Protein AF-A0A353GSW2-F1 (afdb_monomer_lite)

Structure (mmCIF, N/CA/C/O backbone):
data_AF-A0A353GSW2-F1
#
_entry.id   AF-A0A353GSW2-F1
#
loop_
_atom_site.group_PDB
_atom_site.id
_atom_site.type_symbol
_atom_site.label_atom_id
_atom_site.label_alt_id
_atom_site.label_comp_id
_atom_site.label_asym_id
_atom_site.label_entity_id
_atom_site.label_seq_id
_atom_site.pdbx_PDB_ins_code
_atom_site.Cartn_x
_atom_site.Cartn_y
_atom_site.Cartn_z
_atom_site.occupancy
_atom_site.B_iso_or_equiv
_atom_site.auth_seq_id
_atom_site.auth_comp_id
_atom_site.auth_asym_id
_atom_site.auth_atom_id
_atom_site.pdbx_PDB_model_num
ATOM 1 N N . MET A 1 1 ? 4.382 -0.760 11.110 1.00 91.50 1 MET A N 1
ATOM 2 C CA . MET A 1 1 ? 3.848 0.198 10.120 1.00 91.50 1 MET A CA 1
ATOM 3 C C . MET A 1 1 ? 2.797 1.044 10.808 1.00 91.50 1 MET A C 1
ATOM 5 O O . MET A 1 1 ? 1.935 0.463 11.454 1.00 91.50 1 MET A O 1
ATOM 9 N N . ILE A 1 2 ? 2.874 2.368 10.668 1.00 92.88 2 ILE A N 1
ATOM 10 C CA . ILE A 1 2 ? 1.836 3.301 11.126 1.00 92.88 2 ILE A CA 1
ATOM 11 C C . ILE A 1 2 ? 1.197 3.886 9.869 1.00 92.88 2 ILE A C 1
ATOM 13 O O . ILE A 1 2 ? 1.878 4.546 9.087 1.00 92.88 2 ILE A O 1
ATOM 17 N N . THR A 1 3 ? -0.070 3.574 9.614 1.00 92.00 3 THR A N 1
ATOM 18 C CA . THR A 1 3 ? -0.792 4.050 8.422 1.00 92.00 3 THR A CA 1
ATOM 19 C C . THR A 1 3 ? -2.297 3.857 8.588 1.00 92.00 3 THR A C 1
ATOM 21 O O . THR A 1 3 ? -2.741 3.254 9.563 1.00 92.00 3 THR A O 1
ATOM 24 N N . LYS A 1 4 ? -3.085 4.351 7.632 1.00 92.94 4 LYS A N 1
ATOM 25 C CA . LYS A 1 4 ? -4.539 4.212 7.592 1.00 92.94 4 LYS A CA 1
ATOM 26 C C . LYS A 1 4 ? -4.962 3.641 6.239 1.00 92.94 4 LYS A C 1
ATOM 28 O O . LYS A 1 4 ? -4.597 4.182 5.197 1.00 92.94 4 LYS A O 1
ATOM 33 N N . VAL A 1 5 ? -5.717 2.548 6.260 1.00 94.38 5 VAL A N 1
ATOM 34 C CA . VAL A 1 5 ? -6.261 1.874 5.068 1.00 94.38 5 VAL A CA 1
ATOM 35 C C . VAL A 1 5 ? -7.785 1.825 5.133 1.00 94.38 5 VAL A C 1
ATOM 37 O O . VAL A 1 5 ? -8.369 2.009 6.198 1.00 94.38 5 VAL A O 1
ATOM 40 N N . GLY A 1 6 ? -8.447 1.575 4.011 1.00 93.69 6 GLY A N 1
ATOM 41 C CA . GLY A 1 6 ? -9.893 1.388 3.972 1.00 93.69 6 GLY A CA 1
ATOM 42 C C . GLY A 1 6 ? -10.339 0.011 4.480 1.00 93.69 6 GLY A C 1
ATOM 43 O O . GLY A 1 6 ? -9.556 -0.945 4.597 1.00 93.69 6 GLY A O 1
ATOM 44 N N . LEU A 1 7 ? -11.635 -0.112 4.758 1.00 93.75 7 LEU A N 1
ATOM 45 C CA . LEU A 1 7 ? -12.351 -1.385 4.891 1.00 93.75 7 LEU A CA 1
ATOM 46 C C . LEU A 1 7 ? -12.691 -1.959 3.506 1.00 93.75 7 LEU A C 1
ATOM 48 O O . LEU A 1 7 ? -13.851 -2.180 3.172 1.00 93.75 7 LEU A O 1
ATOM 52 N N . ASP A 1 8 ? -11.665 -2.182 2.690 1.00 94.25 8 ASP A N 1
ATOM 53 C CA . ASP A 1 8 ? -11.781 -2.762 1.355 1.00 94.25 8 ASP A CA 1
ATOM 54 C C . ASP A 1 8 ? -10.712 -3.838 1.102 1.00 94.25 8 ASP A C 1
ATOM 56 O O . ASP A 1 8 ? -9.798 -4.054 1.907 1.00 94.25 8 ASP A O 1
ATOM 60 N N . LEU A 1 9 ? -10.830 -4.509 -0.049 1.00 95.62 9 LEU A N 1
ATOM 61 C CA . LEU A 1 9 ? -9.932 -5.586 -0.471 1.00 95.62 9 LEU A CA 1
ATOM 62 C C . LEU A 1 9 ? -8.466 -5.130 -0.572 1.00 95.62 9 LEU A C 1
ATOM 64 O O . LEU A 1 9 ? -7.550 -5.909 -0.301 1.00 95.62 9 LEU A O 1
ATOM 68 N N . PHE A 1 10 ? -8.227 -3.872 -0.951 1.00 94.75 10 PHE A N 1
ATOM 69 C CA . PHE A 1 10 ? -6.877 -3.320 -1.045 1.00 94.75 10 PHE A CA 1
ATOM 70 C C . PHE A 1 10 ? -6.256 -3.149 0.342 1.00 94.75 10 PHE A C 1
ATOM 72 O O . PHE A 1 10 ? -5.092 -3.498 0.538 1.00 94.75 10 PHE A O 1
ATOM 79 N N . GLY A 1 11 ? -7.038 -2.687 1.319 1.00 94.62 11 GLY A N 1
ATOM 80 C CA . GLY A 1 11 ? -6.619 -2.568 2.711 1.00 94.62 11 GLY A CA 1
ATOM 81 C C . GLY A 1 11 ? -6.335 -3.928 3.345 1.00 94.62 11 GLY A C 1
ATOM 82 O O . GLY A 1 11 ? -5.317 -4.088 4.023 1.00 94.62 11 GLY A O 1
ATOM 83 N N . ASP A 1 12 ? -7.176 -4.929 3.069 1.00 96.31 12 ASP A N 1
ATOM 84 C CA . ASP A 1 12 ? -6.954 -6.310 3.516 1.00 96.31 12 ASP A CA 1
ATOM 85 C C . ASP A 1 12 ? -5.656 -6.888 2.937 1.00 96.31 12 ASP A C 1
ATOM 87 O O . ASP A 1 12 ? -4.830 -7.435 3.673 1.00 96.31 12 ASP A O 1
ATOM 91 N N . SER A 1 13 ? -5.439 -6.712 1.630 1.00 96.56 13 SER A N 1
ATOM 92 C CA . SER A 1 13 ? -4.226 -7.157 0.938 1.00 96.56 13 SER A CA 1
ATOM 93 C C . SER A 1 13 ? -2.9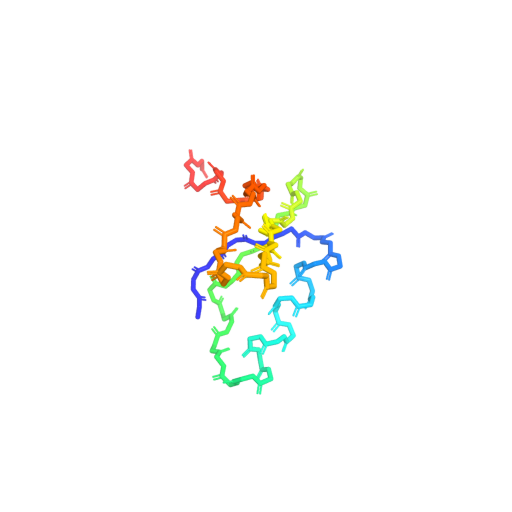71 -6.453 1.468 1.00 96.56 13 SER A C 1
ATOM 95 O O . SER A 1 13 ? -1.955 -7.100 1.727 1.00 96.56 13 SER A O 1
ATOM 97 N N . ALA A 1 14 ? -3.043 -5.142 1.719 1.00 95.06 14 ALA A N 1
ATOM 98 C CA . ALA A 1 14 ? -1.942 -4.377 2.298 1.00 95.06 14 ALA A CA 1
ATOM 99 C C . ALA A 1 14 ? -1.551 -4.905 3.688 1.00 95.06 14 ALA A C 1
ATOM 101 O O . ALA A 1 14 ? -0.376 -5.180 3.932 1.00 95.06 14 ALA A O 1
ATOM 102 N N . ILE A 1 15 ? -2.522 -5.122 4.583 1.00 96.44 15 ILE A N 1
ATOM 103 C CA . ILE A 1 15 ? -2.269 -5.679 5.923 1.00 96.44 15 ILE A CA 1
ATOM 104 C C . ILE A 1 15 ? -1.707 -7.102 5.831 1.00 96.44 15 ILE A C 1
ATOM 106 O O . ILE A 1 15 ? -0.777 -7.439 6.566 1.00 96.44 15 ILE A O 1
ATOM 110 N N . TYR A 1 16 ? -2.250 -7.936 4.941 1.00 97.38 16 TYR A N 1
ATOM 111 C CA . TYR A 1 16 ? -1.755 -9.293 4.717 1.00 97.38 16 TYR A CA 1
ATOM 112 C C . TYR A 1 16 ? -0.282 -9.293 4.289 1.00 97.38 16 TYR A C 1
ATOM 114 O O . TYR A 1 16 ? 0.527 -9.999 4.892 1.00 97.38 16 TYR A O 1
ATOM 122 N N . ASN A 1 17 ? 0.083 -8.460 3.313 1.00 96.88 17 ASN A N 1
ATOM 123 C CA . ASN A 1 17 ? 1.459 -8.352 2.833 1.00 96.88 17 ASN A CA 1
ATOM 124 C C . ASN A 1 17 ? 2.404 -7.843 3.929 1.00 96.88 17 ASN A C 1
ATOM 126 O O . ASN A 1 17 ? 3.468 -8.421 4.122 1.00 96.88 17 ASN A O 1
ATOM 130 N N . LEU A 1 18 ? 1.998 -6.839 4.715 1.00 96.81 18 LEU A N 1
ATOM 131 C CA . LEU A 1 18 ? 2.796 -6.367 5.854 1.00 96.81 18 LEU A CA 1
ATOM 132 C C . LEU A 1 18 ? 3.066 -7.494 6.863 1.00 96.81 18 LEU A C 1
ATOM 134 O O . LEU A 1 18 ? 4.204 -7.678 7.288 1.00 96.81 18 LEU A O 1
ATOM 138 N N . LYS A 1 19 ? 2.045 -8.288 7.210 1.00 96.75 19 LYS A N 1
ATOM 139 C CA . LYS A 1 19 ? 2.204 -9.433 8.120 1.00 96.75 19 LYS A CA 1
ATOM 140 C C . LYS A 1 19 ? 3.102 -10.519 7.535 1.00 96.75 19 LYS A C 1
ATOM 142 O O . LYS A 1 19 ? 3.911 -11.083 8.266 1.00 96.75 19 LYS A O 1
ATOM 147 N N . LYS A 1 20 ? 2.967 -10.806 6.237 1.00 97.94 20 LYS A N 1
ATOM 148 C CA . LYS A 1 20 ? 3.806 -11.777 5.522 1.00 97.94 20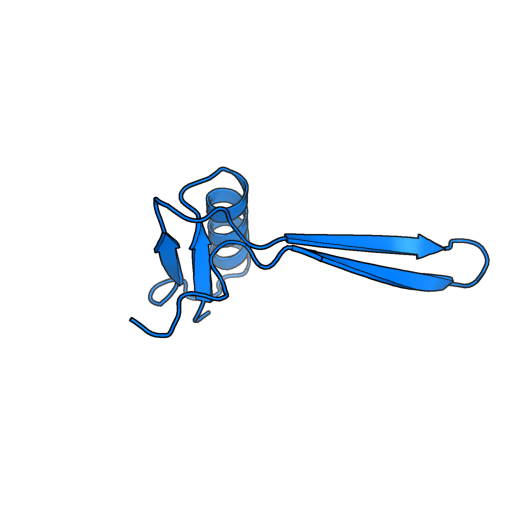 LYS A CA 1
ATOM 149 C C . LYS A 1 20 ? 5.286 -11.391 5.586 1.00 97.94 20 LYS A C 1
ATOM 151 O O . LYS A 1 20 ? 6.122 -12.250 5.838 1.00 97.94 20 LYS A O 1
ATOM 156 N N . GLU A 1 21 ? 5.587 -10.104 5.453 1.00 97.06 21 GLU A N 1
ATOM 157 C CA . GLU A 1 21 ? 6.943 -9.553 5.583 1.00 97.06 21 GLU A CA 1
ATOM 158 C C . GLU A 1 21 ? 7.378 -9.342 7.050 1.00 97.06 21 GLU A C 1
ATOM 160 O O . GLU A 1 21 ? 8.381 -8.689 7.323 1.00 97.06 21 GLU A O 1
ATOM 165 N N . SER A 1 22 ? 6.636 -9.889 8.024 1.00 97.06 22 SER A N 1
ATOM 166 C CA . SER A 1 22 ? 6.899 -9.751 9.467 1.00 97.06 22 SER A CA 1
ATOM 167 C C . SER A 1 22 ? 6.939 -8.299 9.970 1.00 97.06 22 SER A C 1
ATOM 169 O O . SER A 1 22 ? 7.565 -7.997 10.986 1.00 97.06 22 SER A O 1
ATOM 171 N N . ILE A 1 23 ? 6.242 -7.386 9.288 1.00 97.06 23 ILE A N 1
ATOM 172 C CA . ILE A 1 23 ? 6.113 -5.986 9.697 1.00 97.06 23 ILE A CA 1
ATOM 173 C C . ILE A 1 23 ? 4.953 -5.869 10.699 1.00 97.06 23 ILE A C 1
ATOM 175 O O . ILE A 1 23 ? 3.822 -6.236 10.367 1.00 97.06 23 ILE A O 1
ATOM 179 N N . PRO A 1 24 ? 5.165 -5.308 11.907 1.00 96.19 24 PRO A N 1
ATOM 180 C CA . PRO A 1 24 ? 4.091 -5.121 12.880 1.00 96.19 24 PRO A CA 1
ATOM 181 C C . PRO A 1 24 ? 2.968 -4.228 12.338 1.00 96.19 24 PRO A C 1
ATOM 183 O O . PRO A 1 24 ? 3.227 -3.131 11.833 1.00 96.19 24 PRO A O 1
ATOM 186 N N . THR A 1 25 ? 1.718 -4.674 12.477 1.00 95.81 25 THR A N 1
ATOM 187 C CA . THR A 1 25 ? 0.523 -3.968 11.972 1.00 95.81 25 THR A CA 1
ATOM 188 C C . THR A 1 25 ? -0.391 -3.436 13.078 1.00 95.81 25 THR A C 1
ATOM 190 O O . THR A 1 25 ? -1.549 -3.136 12.812 1.00 95.81 25 THR A O 1
ATOM 193 N N . GLN A 1 26 ? 0.089 -3.369 14.322 1.00 96.00 26 GLN A N 1
ATOM 194 C CA . GLN A 1 26 ? -0.702 -2.935 15.484 1.00 96.00 26 GLN A CA 1
ATOM 195 C C . GLN A 1 26 ? -1.178 -1.475 15.388 1.00 96.00 26 GLN A C 1
ATOM 197 O O . GLN A 1 26 ? -2.246 -1.153 15.891 1.00 96.00 26 GLN A O 1
ATOM 202 N N . ASP A 1 27 ? -0.434 -0.639 14.658 1.00 94.56 27 ASP A N 1
ATOM 203 C CA . ASP A 1 27 ? -0.731 0.781 14.436 1.00 94.56 27 ASP A CA 1
ATOM 204 C C . ASP A 1 27 ? -1.284 1.052 13.019 1.00 94.56 27 ASP A C 1
ATOM 206 O O . ASP A 1 27 ? -1.145 2.149 12.471 1.00 94.56 27 ASP A O 1
ATOM 210 N N . VAL A 1 28 ? -1.873 0.032 12.380 1.00 93.69 28 VAL A N 1
ATOM 211 C CA . VAL A 1 28 ? -2.578 0.184 11.100 1.00 93.69 28 VAL A CA 1
ATOM 212 C C . VAL A 1 28 ? -4.060 0.423 11.375 1.00 93.69 28 VAL A C 1
ATOM 214 O O . VAL A 1 28 ? -4.790 -0.485 11.772 1.00 93.69 28 VAL A O 1
ATOM 217 N N . PHE A 1 29 ? -4.509 1.649 11.134 1.00 93.31 29 PHE A N 1
ATOM 218 C CA . PHE A 1 29 ? -5.896 2.067 11.316 1.00 93.31 29 PHE A CA 1
ATOM 219 C C . PHE A 1 29 ? -6.747 1.688 10.102 1.00 93.31 29 PHE A C 1
ATOM 221 O O . PHE A 1 29 ? -6.258 1.678 8.969 1.00 93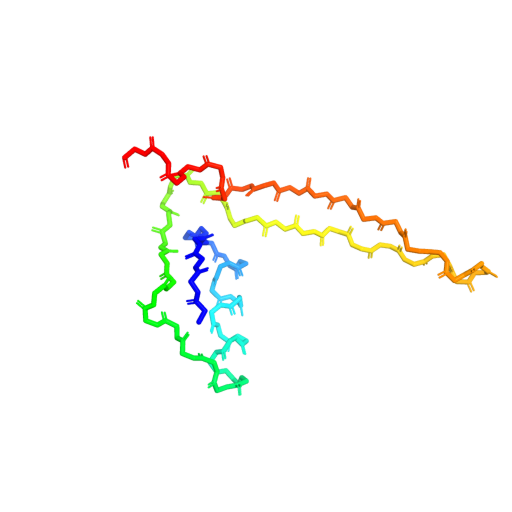.31 29 PHE A O 1
ATOM 228 N N . ARG A 1 30 ? -8.035 1.405 10.326 1.00 92.25 30 ARG A N 1
ATOM 229 C CA . ARG A 1 30 ? -8.989 1.081 9.256 1.00 92.25 30 ARG A CA 1
ATOM 230 C C . ARG A 1 30 ? -10.137 2.084 9.206 1.00 92.25 30 ARG A C 1
ATOM 232 O O . ARG A 1 30 ? -10.685 2.429 10.248 1.00 92.25 30 ARG A O 1
ATOM 239 N N . ASP A 1 31 ? -10.495 2.529 8.006 1.00 91.12 31 ASP A N 1
ATOM 240 C CA . ASP A 1 31 ? -11.566 3.498 7.750 1.00 91.12 31 ASP A CA 1
ATOM 241 C C . ASP A 1 31 ? -12.726 2.861 6.978 1.00 91.12 31 ASP A C 1
ATOM 243 O O . ASP A 1 31 ? -12.522 2.259 5.927 1.00 91.12 31 ASP A O 1
ATOM 247 N N . ALA A 1 32 ? -13.948 2.991 7.492 1.00 90.44 32 ALA A N 1
ATOM 248 C CA . ALA A 1 32 ? -15.153 2.485 6.834 1.00 90.44 32 ALA A CA 1
ATOM 249 C C . ALA A 1 32 ? -15.698 3.421 5.742 1.00 90.44 32 ALA A C 1
ATOM 251 O O . ALA A 1 32 ? -16.476 2.986 4.896 1.00 90.44 32 ALA A O 1
ATOM 252 N N . GLN A 1 33 ? -15.342 4.705 5.789 1.00 88.31 33 GLN A N 1
ATOM 253 C CA . GLN A 1 33 ? -15.877 5.757 4.925 1.00 88.31 33 GLN A CA 1
ATOM 254 C C . GLN A 1 33 ? -14.930 6.095 3.770 1.00 88.31 33 GLN A C 1
ATOM 256 O O . GLN A 1 33 ? -15.387 6.519 2.710 1.00 88.31 33 GLN A O 1
ATOM 261 N N . ALA A 1 34 ? -13.623 5.899 3.956 1.00 89.75 34 ALA A N 1
ATOM 262 C CA . ALA A 1 34 ? -12.614 6.159 2.936 1.00 89.75 34 ALA A CA 1
ATOM 263 C C . ALA A 1 34 ? -11.987 4.865 2.390 1.00 89.75 34 ALA A C 1
ATOM 265 O O . ALA A 1 34 ? -11.588 3.983 3.148 1.00 89.75 34 ALA A O 1
ATOM 266 N N . ALA A 1 35 ? -11.853 4.781 1.063 1.00 91.38 35 ALA A N 1
ATOM 267 C CA . ALA A 1 35 ? -11.158 3.683 0.386 1.00 91.38 35 ALA A CA 1
ATOM 268 C C . ALA A 1 35 ? -9.645 3.706 0.666 1.00 91.38 35 ALA A C 1
ATOM 270 O O . ALA A 1 35 ? -9.080 4.754 0.966 1.00 91.38 35 ALA A O 1
ATOM 271 N N . THR A 1 36 ? -8.950 2.583 0.529 1.00 92.88 36 THR A N 1
ATOM 272 C CA . THR A 1 36 ? -7.488 2.508 0.662 1.00 92.88 36 THR A CA 1
ATOM 273 C C . THR A 1 36 ? -6.798 3.357 -0.408 1.00 92.88 36 THR A C 1
ATOM 275 O O . THR A 1 36 ? -7.169 3.316 -1.578 1.00 92.88 36 THR A O 1
ATOM 278 N N . GLY A 1 37 ? -5.782 4.134 -0.018 1.00 92.31 37 GLY A N 1
ATOM 279 C CA . GLY A 1 37 ? -4.974 4.886 -0.979 1.00 92.31 37 GLY A CA 1
ATOM 280 C C . GLY A 1 37 ? -4.158 3.945 -1.867 1.00 92.31 37 GLY A C 1
ATOM 281 O O . GLY A 1 37 ? -3.555 2.994 -1.370 1.00 92.31 37 GLY A O 1
ATOM 282 N N . THR A 1 38 ? -4.130 4.196 -3.175 1.00 92.06 38 THR A N 1
ATOM 283 C CA . THR A 1 38 ? -3.383 3.370 -4.137 1.00 92.06 38 THR A CA 1
ATOM 284 C C . THR A 1 38 ? -2.514 4.226 -5.046 1.00 92.06 38 THR A C 1
ATOM 286 O O . THR A 1 38 ? -2.847 5.373 -5.352 1.00 92.06 38 THR A O 1
ATOM 289 N N . ALA A 1 39 ? -1.394 3.661 -5.488 1.00 93.19 39 ALA A N 1
ATOM 290 C CA . ALA A 1 39 ? -0.530 4.251 -6.498 1.00 93.19 39 ALA A CA 1
ATOM 291 C C . ALA A 1 39 ? -0.520 3.344 -7.729 1.00 93.19 39 ALA A C 1
ATOM 293 O O . ALA A 1 39 ? -0.191 2.163 -7.622 1.00 93.19 39 ALA A O 1
ATOM 294 N N . LEU A 1 40 ? -0.857 3.894 -8.890 1.00 91.38 40 LEU A N 1
ATOM 295 C CA . LEU A 1 40 ? -0.599 3.242 -10.165 1.00 91.38 40 LEU A CA 1
ATOM 296 C C . LEU A 1 40 ? 0.818 3.614 -10.598 1.00 91.38 40 LEU A C 1
ATOM 298 O O . LEU A 1 40 ? 1.120 4.795 -10.760 1.00 91.38 40 LEU A O 1
ATOM 302 N N . ILE A 1 41 ? 1.670 2.608 -10.777 1.00 94.69 41 ILE A N 1
ATOM 303 C CA . ILE A 1 41 ? 3.041 2.773 -11.259 1.00 94.69 41 ILE A CA 1
ATOM 304 C C . ILE A 1 41 ? 3.111 2.153 -12.652 1.00 94.69 41 ILE A C 1
ATOM 306 O O . ILE A 1 41 ? 2.896 0.953 -12.806 1.00 94.69 41 ILE A O 1
ATOM 310 N N . VAL A 1 42 ? 3.403 2.975 -13.655 1.00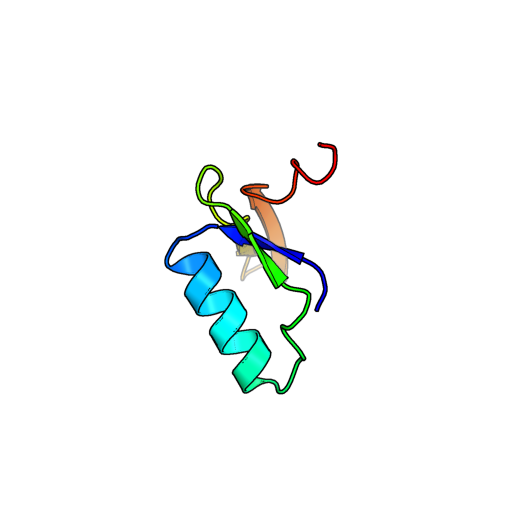 94.75 42 VAL A N 1
ATOM 311 C CA . VAL A 1 42 ? 3.643 2.554 -15.038 1.00 94.75 42 VAL A CA 1
ATOM 312 C C . VAL A 1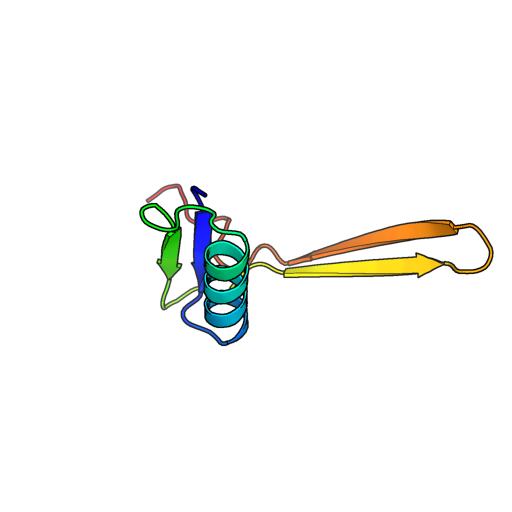 42 ? 5.117 2.768 -15.337 1.00 94.75 42 VAL A C 1
ATOM 314 O O . VAL A 1 42 ? 5.650 3.842 -15.066 1.00 94.75 42 VAL A O 1
ATOM 317 N N . VAL A 1 43 ? 5.778 1.755 -15.886 1.00 94.81 43 VAL A N 1
ATOM 318 C CA . VAL A 1 43 ? 7.170 1.857 -16.329 1.00 94.81 43 VAL A CA 1
ATOM 319 C C . VAL A 1 43 ? 7.167 1.862 -17.847 1.00 94.81 43 VAL A C 1
ATOM 321 O O . VAL A 1 43 ? 6.636 0.942 -18.466 1.00 94.81 43 VAL A O 1
ATOM 324 N N . ASP A 1 44 ? 7.736 2.900 -18.448 1.00 94.69 44 ASP A N 1
ATOM 325 C CA . ASP A 1 44 ? 8.001 2.900 -19.879 1.00 94.69 44 ASP A CA 1
ATOM 326 C C . ASP A 1 44 ? 9.169 1.945 -20.162 1.00 94.69 44 ASP A C 1
ATOM 328 O O . ASP A 1 44 ? 10.303 2.198 -19.753 1.00 94.69 44 ASP A O 1
ATOM 332 N N . GLU A 1 45 ? 8.899 0.832 -20.845 1.00 93.38 45 GLU A N 1
ATOM 333 C CA . GLU A 1 45 ? 9.904 -0.211 -21.094 1.00 93.38 45 GLU A CA 1
ATOM 334 C C . GLU A 1 45 ? 11.067 0.269 -21.975 1.00 93.38 45 GLU A C 1
ATOM 336 O O . GLU A 1 45 ? 12.171 -0.265 -21.886 1.00 93.38 45 GLU A O 1
ATOM 341 N N . SER A 1 46 ? 10.841 1.281 -22.817 1.00 94.44 46 SER A N 1
ATOM 342 C CA . SER A 1 46 ? 11.839 1.763 -23.775 1.00 94.44 46 SER A CA 1
ATOM 343 C C . SER A 1 46 ? 12.850 2.731 -23.158 1.00 94.44 46 SER A C 1
ATOM 345 O O . SER A 1 46 ? 14.025 2.731 -23.522 1.00 94.44 46 SER A O 1
ATOM 347 N N . THR A 1 47 ? 12.404 3.547 -22.206 1.00 95.19 47 THR A N 1
ATOM 348 C CA . THR A 1 47 ? 13.195 4.600 -21.557 1.00 95.19 47 THR A CA 1
ATOM 349 C C . THR A 1 47 ? 13.551 4.268 -20.110 1.00 95.19 47 THR A C 1
ATOM 351 O O . THR A 1 47 ? 14.423 4.918 -19.534 1.00 95.19 47 THR A O 1
ATOM 354 N N . GLY A 1 48 ? 12.883 3.280 -19.505 1.00 92.81 48 GLY A N 1
ATOM 355 C CA . GLY A 1 48 ? 13.002 2.938 -18.088 1.00 92.81 48 GLY A CA 1
ATOM 356 C C . GLY A 1 48 ? 12.391 3.980 -17.145 1.00 92.81 48 GLY A C 1
ATOM 357 O O . GLY A 1 48 ? 12.681 3.964 -15.949 1.00 92.81 48 GLY A O 1
ATOM 358 N N . GLN A 1 49 ? 11.593 4.922 -17.658 1.00 94.06 49 GLN A N 1
ATOM 359 C CA . GLN A 1 49 ? 11.001 5.990 -16.853 1.00 94.06 49 GLN A CA 1
ATOM 360 C C . GLN A 1 49 ? 9.749 5.515 -16.110 1.00 94.06 49 GLN A C 1
ATOM 362 O O . GLN A 1 49 ? 8.855 4.908 -16.696 1.00 94.06 49 GLN A O 1
ATOM 367 N N . ASN A 1 50 ? 9.658 5.862 -14.823 1.00 93.75 50 ASN A N 1
ATOM 368 C CA . ASN A 1 50 ? 8.481 5.593 -14.000 1.00 93.75 50 ASN A CA 1
ATOM 369 C C . ASN A 1 50 ? 7.491 6.761 -14.074 1.00 93.75 50 ASN A C 1
ATOM 371 O O . ASN A 1 50 ? 7.850 7.908 -13.807 1.00 93.75 50 ASN A O 1
ATOM 375 N N . GLN A 1 51 ? 6.227 6.454 -14.337 1.00 93.62 51 GLN A N 1
ATOM 376 C CA . GLN A 1 51 ? 5.092 7.351 -14.163 1.00 93.62 51 GLN A CA 1
ATOM 377 C C . GLN A 1 51 ? 4.255 6.853 -12.989 1.00 93.62 51 GLN A C 1
ATOM 379 O O . GLN A 1 51 ? 3.868 5.687 -12.941 1.00 93.62 51 GLN A O 1
ATOM 384 N N . ILE A 1 52 ? 3.992 7.733 -12.024 1.00 94.56 52 ILE A N 1
ATOM 385 C CA . ILE A 1 52 ? 3.284 7.379 -10.792 1.00 94.56 52 ILE A CA 1
ATOM 386 C C . ILE A 1 52 ? 2.055 8.273 -10.655 1.00 94.56 52 ILE A C 1
ATOM 388 O O . ILE A 1 52 ? 2.178 9.494 -10.566 1.00 94.56 52 ILE A O 1
ATOM 392 N N . LEU A 1 53 ? 0.874 7.659 -10.608 1.00 91.88 53 LEU A N 1
ATOM 393 C CA . LEU A 1 53 ? -0.398 8.323 -10.337 1.00 91.88 53 LEU A CA 1
ATOM 394 C C . LEU A 1 53 ? -0.900 7.917 -8.951 1.00 91.88 53 LEU A C 1
ATOM 396 O O . LEU A 1 53 ? -1.066 6.732 -8.669 1.00 91.88 53 LEU A O 1
ATOM 400 N N . LEU A 1 54 ? -1.163 8.905 -8.097 1.00 90.69 54 LEU A N 1
ATOM 401 C CA . LEU A 1 54 ? -1.588 8.687 -6.716 1.00 90.69 54 LEU A CA 1
ATOM 402 C C . LEU A 1 54 ? -3.089 8.911 -6.534 1.00 90.69 54 LEU A C 1
ATOM 404 O O . LEU A 1 54 ? -3.644 9.918 -6.968 1.00 90.69 54 LEU A O 1
ATOM 408 N N . THR A 1 55 ? -3.718 8.002 -5.796 1.00 90.19 55 THR A N 1
ATOM 409 C CA . THR A 1 55 ? -5.064 8.153 -5.241 1.00 90.19 55 THR A CA 1
ATOM 410 C C . THR A 1 55 ? -4.959 8.096 -3.718 1.00 90.19 55 THR A C 1
ATOM 412 O O . THR A 1 55 ? -4.528 7.099 -3.145 1.00 90.19 55 THR A O 1
ATOM 415 N N . MET A 1 56 ? -5.292 9.195 -3.041 1.00 84.56 56 MET A N 1
ATOM 416 C CA . MET A 1 56 ? -4.969 9.356 -1.614 1.00 84.56 56 MET A CA 1
ATOM 417 C C . MET A 1 56 ? -5.856 8.514 -0.680 1.00 84.56 56 MET A C 1
ATOM 419 O O . MET A 1 56 ? -5.415 8.152 0.407 1.00 84.56 56 MET A O 1
ATOM 423 N N . GLY A 1 57 ? -7.082 8.165 -1.082 1.00 85.69 57 GLY A N 1
ATOM 424 C CA . GLY A 1 57 ? -7.964 7.291 -0.299 1.00 85.69 57 GLY A CA 1
ATOM 425 C C . GLY A 1 57 ? -8.142 7.741 1.161 1.00 85.69 57 GLY A C 1
ATOM 426 O O . GLY A 1 57 ? -8.509 8.884 1.412 1.00 85.69 57 GLY A O 1
ATOM 427 N N . ALA A 1 58 ? -7.867 6.845 2.113 1.00 80.50 58 ALA A N 1
ATOM 428 C CA . ALA A 1 58 ? -7.992 7.021 3.562 1.00 80.50 58 ALA A CA 1
ATOM 429 C C . ALA A 1 58 ? -6.859 7.848 4.196 1.00 80.50 58 ALA A C 1
ATOM 431 O O . ALA A 1 58 ? -6.924 8.187 5.378 1.00 80.50 58 ALA A O 1
ATOM 432 N N . TRP A 1 59 ? -5.839 8.206 3.414 1.00 71.44 59 TRP A N 1
ATOM 433 C CA . TRP A 1 59 ? -4.663 8.950 3.862 1.00 71.44 59 TRP A CA 1
ATOM 434 C C . TRP A 1 59 ? -4.908 10.416 4.293 1.00 71.44 59 TRP A C 1
ATOM 436 O O . TRP A 1 59 ? -4.246 10.854 5.232 1.00 71.44 59 TRP A O 1
ATOM 446 N N . PRO A 1 60 ? -5.814 11.220 3.692 1.00 63.31 60 PRO A N 1
ATOM 447 C CA . PRO A 1 60 ? -5.921 12.643 4.015 1.00 63.31 60 PRO A CA 1
ATOM 448 C C . PRO A 1 60 ? -6.690 12.949 5.315 1.00 63.31 60 PRO A C 1
ATOM 450 O O . PRO A 1 60 ? -6.720 14.101 5.730 1.00 63.31 60 PRO A O 1
ATOM 453 N N . TRP A 1 61 ? -7.270 11.955 5.998 1.00 56.25 61 TRP A N 1
ATOM 454 C CA . TRP A 1 61 ? -8.136 12.159 7.175 1.00 56.25 61 TRP A CA 1
ATOM 455 C C . TRP A 1 61 ? -7.432 11.962 8.528 1.00 56.25 61 TRP A C 1
ATOM 457 O O . TRP A 1 61 ? -8.054 11.509 9.484 1.00 56.25 61 TRP A O 1
ATOM 467 N N . TRP A 1 62 ? -6.133 12.254 8.632 1.00 56.16 62 TRP A N 1
ATOM 468 C CA . TRP A 1 62 ? -5.402 12.157 9.910 1.00 56.16 62 TRP A CA 1
ATOM 469 C C . TRP A 1 62 ? -5.726 13.321 10.884 1.00 56.16 62 TRP A C 1
ATOM 471 O O . TRP A 1 62 ? -5.233 13.346 12.005 1.00 56.16 62 TRP A O 1
ATOM 481 N N . THR A 1 63 ? -6.559 14.294 10.490 1.00 48.59 63 THR A N 1
ATOM 482 C CA . THR A 1 63 ? -6.806 15.542 11.245 1.00 48.59 63 THR A CA 1
ATOM 483 C C . THR A 1 63 ? -8.225 15.694 11.812 1.00 48.59 63 THR A C 1
ATOM 485 O O . THR A 1 63 ? -8.804 16.777 11.704 1.00 48.59 63 THR A O 1
ATOM 488 N N . SER A 1 64 ? -8.807 14.661 12.422 1.00 42.16 64 SER A N 1
ATOM 489 C CA . SER A 1 64 ? -10.052 14.808 13.204 1.00 42.16 64 SER A CA 1
ATOM 490 C C . SER A 1 64 ? -10.053 13.940 14.447 1.00 42.16 64 SER A C 1
ATOM 492 O O . SER A 1 64 ? -9.840 12.720 14.264 1.00 42.16 64 SER A O 1
#

Secondary structure (DSSP, 8-state):
-EEEEESSHHHHHHHHHHHHTT---TEEEEESSSPPPEEEEEE-TTT--EEEEEE-TTGGG---

Foldseek 3Di:
DAAEAEPDPVLVVVVVVCVVVVHDCPNYHYHDPWHGKDWDWDADPVPRDIDIDIDCTGPPPPDD

pLDDT: mean 89.98, 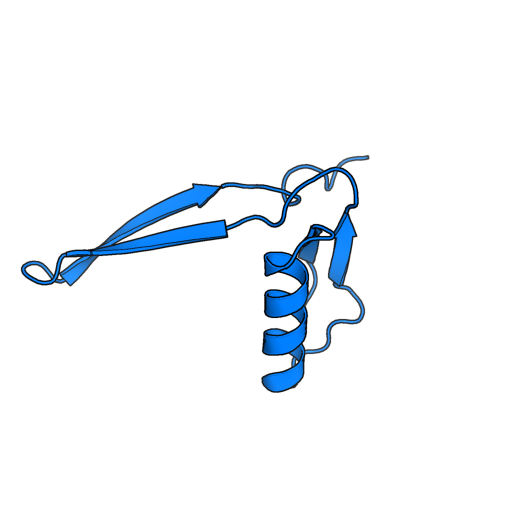std 11.61, range [42.16, 97.94]

Radius of gyration: 13.89 Å; chains: 1; bounding box: 29×27×39 Å

Sequence (64 aa):
MITKVGLDLFGDSAIYNLKKESIPTQDVFRDAQAATGTALIVVDESTGQNQILLTMGAWPWWTS